Protein AF-A0A657AEY9-F1 (afdb_monomer_lite)

Structure (mmCIF, N/CA/C/O backbone):
data_AF-A0A657AEY9-F1
#
_entry.id   AF-A0A657AEY9-F1
#
loop_
_atom_site.group_PDB
_atom_site.id
_atom_site.type_symbol
_atom_site.label_atom_id
_atom_site.label_alt_id
_atom_site.label_comp_id
_atom_site.label_asym_id
_atom_site.label_entity_id
_atom_site.label_seq_id
_atom_site.pdbx_PDB_ins_code
_atom_site.Cartn_x
_atom_site.Cartn_y
_atom_site.Cartn_z
_atom_site.occupancy
_atom_site.B_iso_or_equiv
_atom_site.auth_seq_id
_atom_site.auth_comp_id
_atom_site.auth_asym_id
_atom_site.auth_atom_id
_atom_site.pdbx_PDB_model_num
ATOM 1 N N . MET A 1 1 ? 30.423 66.724 -0.260 1.00 42.62 1 MET A N 1
ATOM 2 C CA . MET A 1 1 ? 29.989 65.939 0.913 1.00 42.62 1 MET A CA 1
ATOM 3 C C . MET A 1 1 ? 28.580 65.432 0.619 1.00 42.62 1 MET A C 1
ATOM 5 O O . MET A 1 1 ? 27.606 66.060 1.004 1.00 42.62 1 MET A O 1
ATOM 9 N N . THR A 1 2 ? 28.466 64.392 -0.204 1.00 40.88 2 THR A N 1
ATOM 10 C CA . THR A 1 2 ? 27.189 63.872 -0.719 1.00 40.88 2 THR A CA 1
ATOM 11 C C . THR A 1 2 ? 26.816 62.632 0.088 1.00 40.88 2 THR A C 1
ATOM 13 O O . THR A 1 2 ? 27.578 61.670 0.123 1.00 40.88 2 THR A O 1
ATOM 16 N N . MET A 1 3 ? 25.677 62.685 0.779 1.00 47.41 3 MET A N 1
ATOM 17 C CA . MET A 1 3 ? 25.098 61.562 1.516 1.00 47.41 3 MET A CA 1
ATOM 18 C C . MET A 1 3 ? 24.576 60.504 0.537 1.00 47.41 3 MET A C 1
ATOM 20 O O . MET A 1 3 ? 23.747 60.814 -0.315 1.00 47.41 3 MET A O 1
ATOM 24 N N . ALA A 1 4 ? 25.034 59.261 0.678 1.00 49.09 4 ALA A N 1
ATOM 25 C CA . ALA A 1 4 ? 24.436 58.101 0.027 1.00 49.09 4 ALA A CA 1
ATOM 26 C C . ALA A 1 4 ? 23.432 57.452 0.991 1.00 49.09 4 ALA A C 1
ATOM 28 O O . ALA A 1 4 ? 23.810 56.981 2.063 1.00 49.09 4 ALA A O 1
ATOM 29 N N . VAL A 1 5 ? 22.152 57.446 0.612 1.00 54.47 5 VAL A N 1
ATOM 30 C CA . VAL A 1 5 ? 21.090 56.693 1.291 1.00 54.47 5 VAL A CA 1
ATOM 31 C C . VAL A 1 5 ? 21.077 55.285 0.700 1.00 54.47 5 VAL A C 1
ATOM 33 O O . VAL A 1 5 ? 20.751 55.105 -0.471 1.00 54.47 5 VAL A O 1
ATOM 36 N N . VAL A 1 6 ? 21.452 54.289 1.498 1.00 54.19 6 VAL A N 1
ATOM 37 C CA . VAL A 1 6 ? 21.274 52.869 1.167 1.00 54.19 6 VAL A CA 1
ATOM 38 C C . VAL A 1 6 ? 19.851 52.453 1.539 1.00 54.19 6 VAL A C 1
ATOM 40 O O . VAL A 1 6 ? 19.505 52.371 2.714 1.00 54.19 6 VAL A O 1
ATOM 43 N N . PHE A 1 7 ? 19.016 52.216 0.528 1.00 48.53 7 PHE A N 1
ATOM 44 C CA . PHE A 1 7 ? 17.710 51.579 0.686 1.00 48.53 7 PHE A CA 1
ATOM 45 C C . PHE A 1 7 ? 17.905 50.064 0.815 1.00 48.53 7 PHE A C 1
ATOM 47 O O . PHE A 1 7 ? 18.250 49.393 -0.157 1.00 48.53 7 PHE A O 1
ATOM 54 N N . SER A 1 8 ? 17.681 49.521 2.011 1.00 59.50 8 SER A N 1
ATOM 55 C CA . SER A 1 8 ? 17.578 48.076 2.221 1.00 59.50 8 SER A CA 1
ATOM 56 C C . SER A 1 8 ? 16.212 47.579 1.745 1.00 59.50 8 SER A C 1
ATOM 58 O O . SER A 1 8 ? 15.171 48.020 2.232 1.00 59.50 8 SER A O 1
ATOM 60 N N . VAL A 1 9 ? 16.222 46.644 0.798 1.00 54.81 9 VAL A N 1
ATOM 61 C CA . VAL A 1 9 ? 15.051 45.896 0.325 1.00 54.81 9 VAL A CA 1
ATOM 62 C C . VAL A 1 9 ? 14.610 44.870 1.375 1.00 54.81 9 VAL A C 1
ATOM 64 O O . VAL A 1 9 ? 14.935 43.692 1.283 1.00 54.81 9 VAL A O 1
ATOM 67 N N . ASN A 1 10 ? 13.839 45.303 2.373 1.00 52.12 10 ASN A N 1
ATOM 68 C CA . ASN A 1 10 ? 13.050 44.381 3.191 1.00 52.12 10 ASN A CA 1
ATOM 69 C C . ASN A 1 10 ? 11.665 44.224 2.558 1.00 52.12 10 ASN A C 1
ATOM 71 O O . ASN A 1 10 ? 10.722 44.929 2.913 1.00 52.12 10 ASN A O 1
ATOM 75 N N . ALA A 1 11 ? 11.541 43.280 1.625 1.00 51.12 11 ALA A N 1
ATOM 76 C CA . ALA A 1 11 ? 10.248 42.705 1.276 1.00 51.12 11 ALA A CA 1
ATOM 77 C C . ALA A 1 11 ? 9.774 41.852 2.467 1.00 51.12 11 ALA A C 1
ATOM 79 O O . ALA A 1 11 ? 9.979 40.641 2.506 1.00 51.12 11 ALA A O 1
ATOM 80 N N . ALA A 1 12 ? 9.205 42.518 3.475 1.00 51.75 12 ALA A N 1
ATOM 81 C CA . ALA A 1 12 ? 8.366 41.897 4.491 1.00 51.75 12 ALA A CA 1
ATOM 82 C C . ALA A 1 12 ? 7.303 41.064 3.751 1.00 51.75 12 ALA A C 1
ATOM 84 O O . ALA A 1 12 ? 6.594 41.578 2.893 1.00 51.75 12 ALA A O 1
ATOM 85 N N . MET A 1 13 ? 7.304 39.736 3.871 1.00 55.31 13 MET A N 1
ATOM 86 C CA . MET A 1 13 ? 6.408 39.053 4.806 1.00 55.31 13 MET A CA 1
ATOM 87 C C . MET A 1 13 ? 5.178 39.907 5.105 1.00 55.31 13 MET A C 1
ATOM 89 O O . MET A 1 13 ? 5.138 40.618 6.101 1.00 55.31 13 MET A O 1
ATOM 93 N N . ASP A 1 14 ? 4.224 39.874 4.181 1.00 68.44 14 ASP A N 1
ATOM 94 C CA . ASP A 1 14 ? 2.892 40.427 4.374 1.00 68.44 14 ASP A CA 1
ATOM 95 C C . ASP A 1 14 ? 2.302 39.790 5.644 1.00 68.44 14 ASP A C 1
ATOM 97 O O . ASP A 1 14 ? 1.981 38.596 5.668 1.00 68.44 14 ASP A O 1
ATOM 101 N N . GLU A 1 15 ? 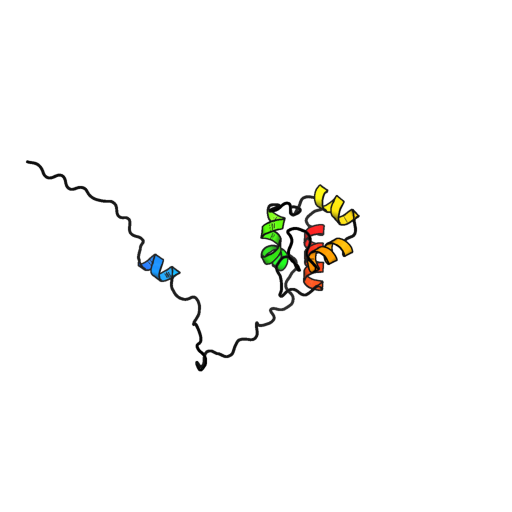2.292 40.550 6.745 1.00 64.88 15 GLU A N 1
ATOM 102 C CA . GLU A 1 15 ? 1.874 40.056 8.062 1.00 64.88 15 GLU A CA 1
ATOM 103 C C . GLU A 1 15 ? 0.437 39.532 8.025 1.00 64.88 15 GLU A C 1
ATOM 105 O O . GLU A 1 15 ? 0.107 38.597 8.754 1.00 64.88 15 GLU A O 1
ATOM 110 N N . ASP A 1 16 ? -0.398 40.070 7.135 1.00 71.44 16 ASP A N 1
ATOM 111 C CA . ASP A 1 16 ? -1.764 39.608 6.923 1.00 71.44 16 ASP A CA 1
ATOM 112 C C . ASP A 1 16 ? -1.805 38.207 6.302 1.00 71.44 16 ASP A C 1
ATOM 114 O O . ASP A 1 16 ? -2.525 37.343 6.805 1.00 71.44 16 ASP A O 1
ATOM 118 N N . SER A 1 17 ? -0.971 37.913 5.299 1.00 75.81 17 SER A N 1
ATOM 119 C CA . SER A 1 17 ? -0.832 36.561 4.738 1.00 75.81 17 SER A CA 1
ATOM 120 C C . SER A 1 17 ? -0.295 35.546 5.755 1.00 75.81 17 SER A C 1
ATOM 122 O O . SER A 1 17 ? -0.720 34.386 5.781 1.00 75.81 17 SER A O 1
ATOM 124 N N . ILE A 1 18 ? 0.617 35.969 6.636 1.00 75.06 18 ILE A N 1
ATOM 125 C CA . ILE A 1 18 ? 1.107 35.121 7.730 1.00 75.06 18 ILE A CA 1
ATOM 126 C C . ILE A 1 18 ? -0.006 34.883 8.756 1.00 75.06 18 ILE A C 1
ATOM 128 O O . ILE A 1 18 ? -0.249 33.737 9.136 1.00 75.06 18 ILE A O 1
ATOM 132 N N . ARG A 1 19 ? -0.737 35.928 9.159 1.00 78.19 19 ARG A N 1
ATOM 133 C CA . ARG A 1 19 ? -1.880 35.814 10.075 1.00 78.19 19 ARG A CA 1
ATOM 134 C C . ARG A 1 19 ? -2.959 34.901 9.516 1.00 78.19 19 ARG A C 1
ATOM 136 O O . ARG A 1 19 ? -3.506 34.113 10.276 1.00 78.19 19 ARG A O 1
ATOM 143 N N . ASP A 1 20 ? -3.243 34.965 8.219 1.00 81.88 20 ASP A N 1
ATOM 144 C CA . ASP A 1 20 ? -4.268 34.134 7.587 1.00 81.88 20 ASP A CA 1
ATOM 145 C C . ASP A 1 20 ? -3.933 32.638 7.661 1.00 81.88 20 ASP A C 1
ATOM 147 O O . ASP A 1 20 ? -4.798 31.816 7.955 1.00 81.88 20 ASP A O 1
ATOM 151 N N . ARG A 1 21 ? -2.649 32.292 7.520 1.00 80.06 21 ARG A N 1
ATOM 152 C CA . ARG A 1 21 ? -2.143 30.912 7.612 1.00 80.06 21 ARG A CA 1
ATOM 153 C C . ARG A 1 21 ? -1.977 30.408 9.046 1.00 80.06 21 ARG A C 1
ATOM 155 O O . ARG A 1 21 ? -1.956 29.199 9.259 1.00 80.06 21 ARG A O 1
ATOM 162 N N . LEU A 1 22 ? -1.824 31.317 10.010 1.00 81.69 22 LEU A N 1
ATOM 163 C CA . LEU A 1 22 ? -1.702 31.009 11.439 1.00 81.69 22 LEU A CA 1
ATOM 164 C C . LEU A 1 22 ? -3.052 31.001 12.170 1.00 81.69 22 LEU A C 1
ATOM 166 O O . LEU A 1 22 ? -3.091 30.695 13.364 1.00 81.69 22 LEU A O 1
ATOM 170 N N . LYS A 1 23 ? -4.160 31.332 11.490 1.00 79.94 23 LYS A N 1
ATOM 171 C CA . LYS A 1 23 ? -5.498 31.194 12.072 1.00 79.94 23 LYS A CA 1
ATOM 172 C C . LYS A 1 23 ? -5.706 29.733 12.492 1.00 79.94 23 LYS A C 1
ATOM 174 O O . LYS A 1 23 ? -5.495 28.831 11.680 1.00 79.94 23 LYS A O 1
ATOM 179 N N . PRO A 1 24 ? -6.113 29.476 13.746 1.00 77.12 24 PRO A N 1
ATOM 180 C CA . PRO A 1 24 ? -6.314 28.117 14.214 1.00 77.12 24 PRO A CA 1
ATOM 181 C C . PRO A 1 24 ? -7.443 27.466 13.413 1.00 77.12 24 PRO A C 1
ATOM 183 O O . PRO A 1 24 ? -8.571 27.953 13.392 1.00 77.12 24 PRO A O 1
ATOM 186 N N . VAL A 1 25 ? -7.133 26.344 12.763 1.00 77.88 25 VAL A N 1
ATOM 187 C CA . VAL A 1 25 ? -8.093 25.544 11.981 1.00 77.88 25 VAL A CA 1
ATOM 188 C C . VAL A 1 25 ? -9.119 24.809 12.859 1.00 77.88 25 VAL A C 1
ATOM 190 O O . VAL A 1 25 ? -10.034 24.174 12.347 1.00 77.88 25 VAL A O 1
ATOM 193 N N . GLY A 1 26 ? -8.990 24.911 14.186 1.00 71.00 26 GLY A N 1
ATOM 194 C CA . GLY A 1 26 ? -9.893 24.330 15.174 1.00 71.00 26 GLY A CA 1
ATOM 195 C C . GLY A 1 26 ? -9.634 24.887 16.575 1.00 71.00 26 GLY A C 1
ATOM 196 O O . GLY A 1 26 ? -8.589 25.484 16.834 1.00 71.00 26 GLY A O 1
ATOM 197 N N . LYS A 1 27 ? -10.598 24.716 17.485 1.00 73.44 27 LYS A N 1
ATOM 198 C CA . LYS A 1 27 ? -10.458 25.118 18.893 1.00 73.44 27 LYS A CA 1
ATOM 199 C C . LYS A 1 27 ? -9.824 23.984 19.703 1.00 73.44 27 LYS A C 1
ATOM 201 O O . LYS A 1 27 ? -10.201 22.829 19.534 1.00 73.44 27 LYS A O 1
ATOM 206 N N . VAL A 1 28 ? -8.885 24.321 20.587 1.00 72.75 28 VAL A N 1
ATOM 207 C CA . VAL A 1 28 ? -8.388 23.400 21.621 1.00 72.75 28 VAL A CA 1
ATOM 208 C C . VAL A 1 28 ? -9.396 23.431 22.765 1.00 72.75 28 VAL A C 1
ATOM 210 O O . VAL A 1 28 ? -9.576 24.480 23.376 1.00 72.75 28 VAL A O 1
ATOM 213 N N . CYS A 1 29 ? -10.077 22.314 23.009 1.00 72.94 29 CYS A N 1
ATOM 214 C CA . CYS A 1 29 ? -11.007 22.176 24.128 1.00 72.94 29 CYS A CA 1
ATOM 215 C C . CYS A 1 29 ? -10.234 21.757 25.377 1.00 72.94 29 CYS A C 1
ATOM 217 O O . CYS A 1 29 ? -9.489 20.774 25.339 1.00 72.94 29 CYS A O 1
ATOM 219 N N . VAL A 1 30 ? -10.401 22.504 26.464 1.00 73.25 30 VAL A N 1
ATOM 220 C CA . VAL A 1 30 ? -9.838 22.168 27.772 1.00 73.25 30 VAL A CA 1
ATOM 221 C C . VAL A 1 30 ? -10.907 21.424 28.577 1.00 73.25 30 VAL A C 1
ATOM 223 O O . VAL A 1 30 ? -12.105 21.554 28.326 1.00 73.25 30 VAL A O 1
ATOM 226 N N . GLU A 1 31 ? -10.482 20.563 29.500 1.00 58.25 31 GLU A N 1
ATOM 227 C CA . GLU A 1 31 ? -11.385 19.739 30.306 1.00 58.25 31 GLU A CA 1
ATOM 228 C C . GLU A 1 31 ? -12.396 20.621 31.068 1.00 58.25 31 GLU A C 1
ATOM 230 O O . GLU A 1 31 ? -12.013 21.418 31.923 1.00 58.25 31 GLU A O 1
ATOM 235 N N . GLY A 1 32 ? -13.684 20.502 30.715 1.00 67.62 32 GLY A N 1
ATOM 236 C CA . GLY A 1 32 ? -14.780 21.319 31.253 1.00 67.62 32 GLY A CA 1
ATOM 237 C C . GLY A 1 32 ? -15.440 22.284 30.257 1.00 67.62 32 GLY A C 1
ATOM 238 O O . GLY A 1 32 ? -16.517 22.789 30.562 1.00 67.62 32 GLY A O 1
ATOM 239 N N . ASP A 1 33 ? -14.857 22.504 29.074 1.00 71.62 33 ASP A N 1
ATOM 240 C CA . ASP A 1 33 ? -15.479 23.311 28.017 1.00 71.62 33 ASP A CA 1
ATOM 241 C C . ASP A 1 33 ? -16.618 22.555 27.305 1.00 71.62 33 ASP A C 1
ATOM 243 O O . ASP A 1 33 ? -16.511 21.370 26.976 1.00 71.62 33 ASP A O 1
ATOM 247 N N . ASP A 1 34 ? -17.687 23.274 26.955 1.00 65.38 34 ASP A N 1
ATOM 248 C CA . ASP A 1 34 ? -18.862 22.782 26.213 1.00 65.38 34 ASP A CA 1
ATOM 249 C C . ASP A 1 34 ? -18.572 22.334 24.764 1.00 65.38 34 ASP A C 1
ATOM 251 O O . ASP A 1 34 ? -19.443 21.779 24.092 1.00 65.38 34 ASP A O 1
ATOM 255 N N . CYS A 1 35 ? -17.333 22.494 24.289 1.00 67.75 35 CYS A N 1
ATOM 256 C CA . CYS A 1 35 ? -16.867 21.933 23.019 1.00 67.75 35 CYS A CA 1
ATOM 257 C C . CYS A 1 35 ? -16.299 20.505 23.137 1.00 67.75 35 CYS A C 1
ATOM 259 O O . CYS A 1 35 ? -15.978 19.886 22.123 1.00 67.75 35 CYS A O 1
ATOM 261 N N . GLY A 1 36 ? -16.194 19.965 24.356 1.00 63.31 36 GLY A N 1
ATOM 262 C CA . GLY A 1 36 ? -15.631 18.654 24.670 1.00 63.31 36 GLY A CA 1
ATOM 263 C C . GLY A 1 36 ? -16.666 17.535 24.780 1.00 63.31 36 GLY A C 1
ATOM 264 O O . GLY A 1 36 ? -16.731 16.851 25.795 1.00 63.31 36 GLY A O 1
ATOM 265 N N . THR A 1 37 ? -17.434 17.272 23.725 1.00 59.94 37 THR A N 1
ATOM 266 C CA . THR A 1 37 ? -17.738 15.863 23.439 1.00 59.94 37 THR A CA 1
ATOM 267 C C . THR A 1 37 ? -16.656 15.434 22.476 1.00 59.94 37 THR A C 1
ATOM 269 O O . THR A 1 37 ? -16.609 15.927 21.353 1.00 59.94 37 THR A O 1
ATOM 272 N N . ALA A 1 38 ? -15.725 14.587 22.927 1.00 58.66 38 ALA A N 1
ATOM 273 C CA . ALA A 1 38 ? -14.847 13.890 22.004 1.00 58.66 38 ALA A CA 1
ATOM 274 C C . ALA A 1 38 ? -15.774 13.256 20.971 1.00 58.66 38 ALA A C 1
ATOM 276 O O . ALA A 1 38 ? -16.506 12.317 21.290 1.00 58.66 38 ALA A O 1
ATOM 277 N N . ALA A 1 39 ? -15.821 13.840 19.772 1.00 55.97 39 ALA A N 1
ATOM 278 C CA . ALA A 1 39 ? -16.440 13.199 18.643 1.00 55.97 39 ALA A CA 1
ATOM 279 C C . ALA A 1 39 ? -15.663 11.896 18.533 1.00 55.97 39 ALA A C 1
ATOM 281 O O . ALA A 1 39 ? -14.499 11.902 18.125 1.00 55.97 39 ALA A O 1
ATOM 282 N N . ALA A 1 40 ? -16.262 10.803 19.021 1.00 52.97 40 ALA A N 1
ATOM 283 C CA . ALA A 1 40 ? -15.813 9.464 18.708 1.00 52.97 40 ALA A CA 1
ATOM 284 C C . ALA A 1 40 ? -15.524 9.525 17.221 1.00 52.97 40 ALA A C 1
ATOM 286 O O . ALA A 1 40 ? -16.428 9.940 16.488 1.00 52.97 40 ALA A O 1
ATOM 287 N N . ALA A 1 41 ? -14.259 9.294 16.838 1.00 54.31 41 ALA A N 1
ATOM 288 C CA . ALA A 1 41 ? -13.819 9.401 15.458 1.00 54.31 41 ALA A CA 1
ATOM 289 C C . ALA A 1 41 ? -14.915 8.750 14.638 1.00 54.31 41 ALA A C 1
ATOM 291 O O . ALA A 1 41 ? -15.161 7.552 14.802 1.00 54.31 41 ALA A O 1
ATOM 292 N N . VAL A 1 42 ? -15.686 9.579 13.923 1.00 47.50 42 VAL A N 1
ATOM 293 C CA . VAL A 1 42 ? -16.842 9.077 13.199 1.00 47.50 42 VAL A CA 1
ATOM 294 C C . VAL A 1 42 ? -16.202 8.056 12.296 1.00 47.50 42 VAL A C 1
ATOM 296 O O . VAL A 1 42 ? -15.263 8.408 11.578 1.00 47.50 42 VAL A O 1
ATOM 299 N N . ALA A 1 43 ? -16.572 6.786 12.453 1.00 53.22 43 ALA A N 1
ATOM 300 C CA . ALA A 1 43 ? -16.078 5.755 11.575 1.00 53.22 43 ALA A CA 1
ATOM 301 C C . ALA A 1 43 ? -16.604 6.156 10.201 1.00 53.22 43 ALA A C 1
ATOM 303 O O . ALA A 1 43 ? -17.748 5.867 9.852 1.00 53.22 43 ALA A O 1
ATOM 304 N N . SER A 1 44 ? -15.803 6.940 9.471 1.00 61.31 44 SER A N 1
ATOM 305 C CA . SER A 1 44 ? -15.967 7.154 8.052 1.00 61.31 44 SER A CA 1
ATOM 306 C C . SER A 1 44 ? -16.118 5.745 7.522 1.00 61.31 44 SER A C 1
ATOM 308 O O . SER A 1 44 ? -15.279 4.898 7.846 1.00 61.31 44 SER A O 1
ATOM 310 N N . GLY A 1 45 ? -17.246 5.466 6.866 1.00 67.44 45 GLY A N 1
ATOM 311 C CA . GLY A 1 45 ? -17.548 4.132 6.361 1.00 67.44 45 GLY A CA 1
ATOM 312 C C . GLY A 1 45 ? -16.363 3.536 5.588 1.00 67.44 45 GLY A C 1
ATOM 313 O O . GLY A 1 45 ? -15.410 4.256 5.282 1.00 67.44 45 GLY A O 1
ATOM 314 N N . PRO A 1 46 ? -16.407 2.233 5.277 1.00 76.75 46 PRO A N 1
ATOM 315 C CA . PRO A 1 46 ? -15.271 1.518 4.698 1.00 76.75 46 PRO A CA 1
ATOM 316 C C . PRO A 1 46 ? -14.628 2.325 3.565 1.00 76.75 46 PRO A C 1
ATOM 318 O O . PRO A 1 46 ? -15.312 2.735 2.620 1.00 76.75 46 PRO A O 1
ATOM 321 N N . LYS A 1 47 ? -13.330 2.613 3.705 1.00 89.31 47 LYS A N 1
ATOM 322 C CA . LYS A 1 47 ? -12.601 3.444 2.743 1.00 89.31 47 LYS A CA 1
ATOM 323 C C . LYS A 1 47 ? -12.370 2.646 1.472 1.00 89.31 47 LYS A C 1
ATOM 325 O O . LYS A 1 47 ? -12.209 1.426 1.494 1.00 89.31 47 LYS A O 1
ATOM 330 N N . SER A 1 48 ? -12.313 3.342 0.341 1.00 95.06 48 SER A N 1
ATOM 331 C CA . SER A 1 48 ? -11.952 2.675 -0.909 1.00 95.06 48 SER A CA 1
ATOM 332 C C . SER A 1 48 ? -10.474 2.264 -0.904 1.00 95.06 48 SER A C 1
ATOM 334 O O . SER A 1 48 ? -9.623 2.964 -0.355 1.00 95.06 48 SER A O 1
ATOM 336 N N . ALA A 1 49 ? -10.148 1.166 -1.586 1.00 96.62 49 ALA A N 1
ATOM 337 C CA . ALA A 1 49 ? -8.769 0.700 -1.747 1.00 96.62 49 ALA A CA 1
ATOM 338 C C . ALA A 1 49 ? -7.844 1.780 -2.343 1.00 96.62 49 ALA A C 1
ATOM 340 O O . ALA A 1 49 ? -6.705 1.948 -1.910 1.00 96.62 49 ALA A O 1
ATOM 341 N N . LYS A 1 50 ? -8.355 2.566 -3.300 1.00 96.69 50 LYS A N 1
ATOM 342 C CA . LYS A 1 50 ? -7.624 3.694 -3.887 1.00 96.69 50 LYS A CA 1
ATOM 343 C C . LYS A 1 50 ? -7.336 4.790 -2.859 1.00 96.69 50 LYS A C 1
ATOM 345 O O . LYS A 1 50 ? -6.226 5.304 -2.820 1.00 96.69 50 LYS A O 1
ATOM 350 N N . GLU A 1 51 ? -8.315 5.145 -2.031 1.00 97.06 51 GLU A N 1
ATOM 351 C CA . GLU A 1 51 ? -8.144 6.161 -0.988 1.00 97.06 51 GLU A CA 1
ATOM 352 C C . GLU A 1 51 ? -7.100 5.731 0.049 1.00 97.06 51 GLU A C 1
ATOM 354 O O . GLU A 1 51 ? -6.236 6.521 0.430 1.00 97.06 51 GLU A O 1
ATOM 359 N N . ILE A 1 52 ? -7.122 4.464 0.466 1.00 97.25 52 ILE A N 1
ATOM 360 C CA . ILE A 1 52 ? -6.116 3.919 1.388 1.00 97.25 52 ILE A CA 1
ATOM 361 C C . ILE A 1 52 ? -4.737 3.927 0.730 1.00 97.25 52 ILE A C 1
ATOM 363 O O . ILE A 1 52 ? -3.764 4.365 1.348 1.00 97.25 52 ILE A O 1
ATOM 367 N N . TYR A 1 53 ? -4.649 3.506 -0.535 1.00 98.06 53 TYR A N 1
ATOM 368 C CA . TYR A 1 53 ? -3.402 3.565 -1.285 1.00 98.06 53 TYR A CA 1
ATOM 369 C C . TYR A 1 53 ? -2.838 4.990 -1.317 1.00 98.06 53 TYR A C 1
ATOM 371 O O . TYR A 1 53 ? -1.692 5.196 -0.919 1.00 98.06 53 TYR A O 1
ATOM 379 N N . ASP A 1 54 ? -3.644 5.969 -1.731 1.00 97.38 54 ASP A N 1
ATOM 380 C CA . ASP A 1 54 ? -3.217 7.361 -1.881 1.00 97.38 54 ASP A CA 1
ATOM 381 C C . ASP A 1 54 ? -2.773 7.977 -0.544 1.00 97.38 54 ASP A C 1
ATOM 3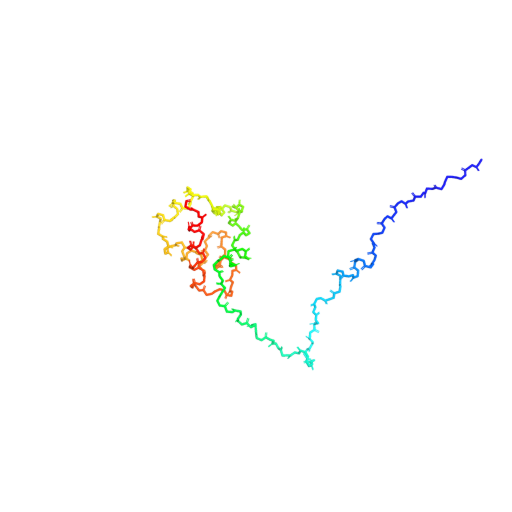83 O O . ASP A 1 54 ? -1.800 8.729 -0.500 1.00 97.38 54 ASP A O 1
ATOM 387 N N . THR A 1 55 ? -3.461 7.647 0.554 1.00 96.56 55 THR A N 1
ATOM 388 C CA . THR A 1 55 ? -3.219 8.259 1.871 1.00 96.56 55 THR A CA 1
ATOM 389 C C . THR A 1 55 ? -2.121 7.575 2.680 1.00 96.56 55 THR A C 1
ATOM 391 O O . THR A 1 55 ? -1.425 8.248 3.436 1.00 96.56 55 THR A O 1
ATOM 394 N N . SER A 1 56 ? -1.957 6.256 2.538 1.00 97.00 56 SER A N 1
ATOM 395 C CA . SER A 1 56 ? -1.122 5.448 3.440 1.00 97.00 56 SER A CA 1
ATOM 396 C C . SER A 1 56 ? -0.007 4.679 2.722 1.00 97.00 56 SER A C 1
ATOM 398 O O . SER A 1 56 ? 1.064 4.467 3.287 1.00 97.00 56 SER A O 1
ATOM 400 N N . CYS A 1 57 ? -0.201 4.279 1.462 1.00 97.44 57 CYS A N 1
ATOM 401 C CA . CYS A 1 57 ? 0.740 3.397 0.757 1.00 97.44 57 CYS A CA 1
ATOM 402 C C . CYS A 1 57 ? 1.636 4.144 -0.246 1.00 97.44 57 CYS A C 1
ATOM 404 O O . CYS A 1 57 ? 2.809 3.796 -0.428 1.00 97.44 57 CYS A O 1
ATOM 406 N N . ALA A 1 58 ? 1.101 5.177 -0.900 1.00 97.69 58 ALA A N 1
ATOM 407 C CA . ALA A 1 58 ? 1.719 5.863 -2.032 1.00 97.69 58 ALA A CA 1
ATOM 408 C C . ALA A 1 58 ? 3.031 6.574 -1.676 1.00 97.69 58 ALA A C 1
ATOM 410 O O . ALA A 1 58 ? 3.911 6.687 -2.529 1.00 97.69 58 ALA A O 1
ATOM 411 N N . ALA A 1 59 ? 3.212 6.988 -0.417 1.00 96.38 59 ALA A N 1
ATOM 412 C CA . ALA A 1 59 ? 4.445 7.630 0.041 1.00 96.38 59 ALA A CA 1
ATOM 413 C C . ALA A 1 59 ? 5.691 6.763 -0.219 1.00 96.38 59 ALA A C 1
ATOM 415 O O . ALA A 1 59 ? 6.740 7.283 -0.599 1.00 96.38 59 ALA A O 1
ATOM 416 N N . CYS A 1 60 ? 5.561 5.440 -0.069 1.00 98.06 60 CYS A N 1
ATOM 417 C CA . CYS A 1 60 ? 6.643 4.499 -0.353 1.00 98.06 60 CYS A CA 1
ATOM 418 C C . CYS A 1 60 ? 6.473 3.831 -1.720 1.00 98.06 60 CYS A C 1
ATOM 420 O O . CYS A 1 60 ? 7.410 3.799 -2.517 1.00 98.06 60 CYS A O 1
ATOM 422 N N . HIS A 1 61 ? 5.273 3.338 -2.030 1.00 97.94 61 HIS A N 1
ATOM 423 C CA . HIS A 1 61 ? 5.028 2.570 -3.251 1.00 97.94 61 HIS A CA 1
ATOM 424 C C . HIS A 1 61 ? 4.917 3.432 -4.515 1.00 97.94 61 HIS A C 1
ATOM 426 O O . HIS A 1 61 ? 5.145 2.925 -5.604 1.00 97.94 61 HIS A O 1
ATOM 432 N N . GLY A 1 62 ? 4.640 4.734 -4.422 1.00 97.00 62 GLY A N 1
ATOM 433 C CA . GLY A 1 62 ? 4.575 5.606 -5.600 1.00 97.00 62 GLY A CA 1
ATOM 434 C C . GLY A 1 62 ? 5.949 5.883 -6.221 1.00 97.00 62 GLY A C 1
ATOM 435 O O . GLY A 1 62 ? 6.095 5.946 -7.442 1.00 97.00 62 GLY A O 1
ATOM 436 N N . THR A 1 63 ? 6.980 6.016 -5.385 1.00 95.25 63 THR A N 1
ATOM 437 C CA . THR A 1 63 ? 8.353 6.338 -5.814 1.00 95.25 63 THR A CA 1
ATOM 438 C C . THR A 1 63 ? 9.306 5.148 -5.733 1.00 95.25 63 THR A C 1
ATOM 440 O O . THR A 1 63 ? 10.340 5.161 -6.397 1.00 95.25 63 THR A O 1
ATOM 443 N N . GLY A 1 64 ? 8.958 4.119 -4.956 1.00 95.25 64 GLY A N 1
ATOM 444 C CA . GLY A 1 64 ? 9.855 3.023 -4.594 1.00 95.25 64 GLY A CA 1
ATOM 445 C C . GLY A 1 64 ? 10.782 3.362 -3.420 1.00 95.25 64 GLY A C 1
ATOM 446 O O . GLY A 1 64 ? 11.884 2.818 -3.313 1.00 95.25 64 GLY A O 1
ATOM 447 N N . ALA A 1 65 ? 10.373 4.290 -2.547 1.00 94.38 65 ALA A N 1
ATO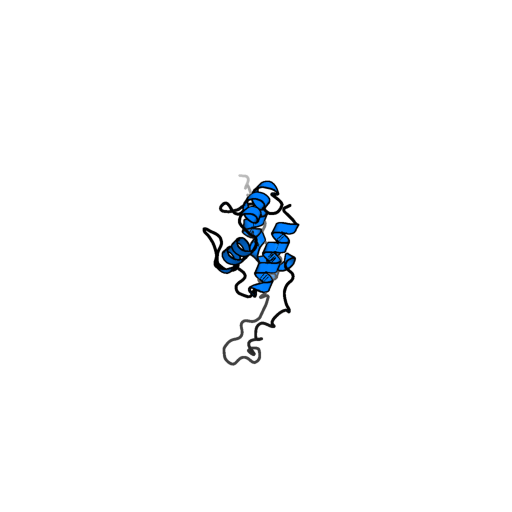M 448 C CA . ALA A 1 65 ? 11.183 4.721 -1.411 1.00 94.38 65 ALA A CA 1
ATOM 449 C C . ALA A 1 65 ? 11.559 3.535 -0.510 1.00 94.38 65 ALA A C 1
ATOM 451 O O . ALA A 1 65 ? 10.776 2.606 -0.317 1.00 94.38 65 ALA A O 1
ATOM 452 N N . MET A 1 66 ? 12.776 3.570 0.043 1.00 92.81 66 MET A N 1
ATOM 453 C CA . MET A 1 66 ? 13.318 2.515 0.915 1.00 92.81 66 MET A CA 1
ATOM 454 C C . MET A 1 66 ? 13.311 1.106 0.283 1.00 92.81 66 MET A C 1
ATOM 456 O O . MET A 1 66 ? 13.307 0.105 0.997 1.00 92.81 66 MET A O 1
ATOM 460 N N . GLY A 1 67 ? 13.305 1.013 -1.054 1.00 93.56 67 GLY A N 1
ATOM 461 C CA . GLY A 1 67 ? 13.240 -0.262 -1.774 1.00 93.56 67 GLY A CA 1
ATOM 462 C C . GLY A 1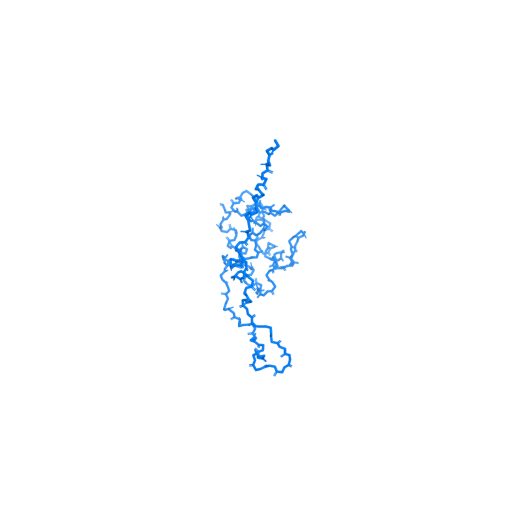 67 ? 11.835 -0.869 -1.848 1.00 93.56 67 GLY A C 1
ATOM 463 O O . GLY A 1 67 ? 11.697 -2.064 -2.124 1.00 93.56 67 GLY A O 1
ATOM 464 N N . ALA A 1 68 ? 10.789 -0.078 -1.592 1.00 97.00 68 ALA A N 1
ATOM 465 C CA . ALA A 1 68 ? 9.414 -0.510 -1.802 1.00 97.00 68 ALA A CA 1
ATOM 466 C C . ALA A 1 68 ? 9.170 -0.842 -3.290 1.00 97.00 68 ALA A C 1
ATOM 468 O O . ALA A 1 68 ? 9.681 -0.146 -4.170 1.00 97.00 68 ALA A O 1
ATOM 469 N N . PRO A 1 69 ? 8.383 -1.886 -3.608 1.00 96.19 69 PRO A N 1
ATOM 470 C CA . PRO A 1 69 ? 8.001 -2.163 -4.986 1.00 96.19 69 PRO A CA 1
ATOM 471 C C . PRO A 1 69 ? 7.148 -1.019 -5.529 1.00 96.19 69 PRO A C 1
ATOM 473 O O . PRO A 1 69 ? 6.134 -0.652 -4.926 1.00 96.19 69 PRO A O 1
ATOM 476 N N . LYS A 1 70 ? 7.576 -0.453 -6.658 1.00 97.38 70 LYS A N 1
ATOM 477 C CA . LYS A 1 70 ? 6.932 0.715 -7.247 1.00 97.38 70 LYS A CA 1
ATOM 478 C C . LYS A 1 70 ? 5.588 0.333 -7.867 1.00 97.38 70 LYS A C 1
ATOM 480 O O . LYS A 1 70 ? 5.479 -0.663 -8.574 1.00 97.38 70 LYS A O 1
ATOM 485 N N . PHE A 1 71 ? 4.557 1.120 -7.606 1.00 97.06 71 PHE A N 1
ATOM 486 C CA . PHE A 1 71 ? 3.248 0.983 -8.232 1.00 97.06 71 PHE A CA 1
ATOM 487 C C . PHE A 1 71 ? 3.370 1.121 -9.756 1.00 97.06 71 PHE A C 1
ATOM 489 O O . PHE A 1 71 ? 4.061 2.018 -10.246 1.00 97.06 71 PHE A O 1
ATOM 496 N N . GLY A 1 72 ? 2.724 0.221 -10.495 1.00 95.50 72 GLY A N 1
ATOM 497 C CA . GLY A 1 72 ? 2.813 0.134 -11.954 1.00 95.50 72 GLY A CA 1
ATOM 498 C C . GLY A 1 72 ? 4.024 -0.642 -12.489 1.00 95.50 72 GLY A C 1
ATOM 499 O O . GLY A 1 72 ? 4.134 -0.817 -13.698 1.00 95.50 72 GLY A O 1
ATOM 500 N N . ASP A 1 73 ? 4.943 -1.114 -11.637 1.00 96.88 73 ASP A N 1
ATOM 501 C CA . ASP A 1 73 ? 6.078 -1.939 -12.078 1.00 96.88 73 ASP A CA 1
ATOM 502 C C . ASP A 1 73 ? 5.666 -3.408 -12.266 1.00 96.88 73 ASP A C 1
ATOM 504 O O . ASP A 1 73 ? 5.786 -4.235 -11.357 1.00 96.88 73 ASP A O 1
ATOM 508 N N . ALA A 1 74 ? 5.191 -3.718 -13.472 1.00 95.19 74 ALA A N 1
ATOM 509 C CA . ALA A 1 74 ? 4.706 -5.040 -13.856 1.00 95.19 74 ALA A CA 1
ATOM 510 C C . ALA A 1 74 ? 5.680 -6.181 -13.531 1.00 95.19 74 ALA A C 1
ATOM 512 O O . ALA A 1 74 ? 5.272 -7.210 -12.994 1.00 95.19 74 ALA A O 1
ATOM 513 N N . ALA A 1 75 ? 6.977 -6.002 -13.800 1.00 94.81 75 ALA A N 1
ATOM 514 C CA . ALA A 1 75 ? 7.966 -7.056 -13.584 1.00 94.81 75 ALA A CA 1
ATOM 515 C C . ALA A 1 75 ? 8.129 -7.361 -12.089 1.00 94.81 75 ALA A C 1
ATOM 517 O O . ALA A 1 75 ? 8.023 -8.512 -11.662 1.00 94.81 75 ALA A O 1
ATOM 518 N N . THR A 1 76 ? 8.298 -6.317 -11.272 1.00 95.56 76 THR A N 1
ATOM 519 C CA . THR A 1 76 ? 8.460 -6.475 -9.822 1.00 95.56 76 THR A CA 1
ATOM 520 C C . THR A 1 76 ? 7.214 -7.080 -9.166 1.00 95.56 76 THR A C 1
ATOM 522 O O . THR A 1 76 ? 7.328 -7.880 -8.231 1.00 95.56 76 THR A O 1
ATOM 525 N N . TRP A 1 77 ? 6.014 -6.709 -9.620 1.00 96.25 77 TRP A N 1
ATOM 526 C CA . TRP A 1 77 ? 4.763 -7.223 -9.058 1.00 96.25 77 TRP A CA 1
ATOM 527 C C . TRP A 1 77 ? 4.395 -8.621 -9.564 1.00 96.25 77 TRP A C 1
ATOM 529 O O . TRP A 1 77 ? 3.828 -9.401 -8.793 1.00 96.25 77 TRP A O 1
ATOM 539 N N . ALA A 1 78 ? 4.786 -8.996 -10.784 1.00 94.31 78 ALA A N 1
ATOM 540 C CA . ALA A 1 78 ? 4.668 -10.368 -11.277 1.00 94.31 78 ALA A CA 1
ATOM 541 C C . ALA A 1 78 ? 5.483 -11.344 -10.409 1.00 94.31 78 ALA A C 1
ATOM 543 O O . ALA A 1 78 ? 4.934 -12.314 -9.885 1.00 94.31 78 ALA A O 1
ATOM 544 N N . ASP A 1 79 ? 6.753 -11.031 -10.135 1.00 94.50 79 ASP A N 1
ATOM 545 C CA . ASP A 1 79 ? 7.623 -11.871 -9.297 1.00 94.50 79 ASP A CA 1
ATOM 546 C C . ASP A 1 79 ? 7.115 -12.008 -7.854 1.00 94.50 79 ASP A C 1
ATOM 548 O O . ASP A 1 79 ? 7.318 -13.028 -7.187 1.00 94.50 79 ASP A O 1
ATOM 552 N N . ARG A 1 80 ? 6.463 -10.963 -7.337 1.00 93.81 80 ARG A N 1
ATOM 553 C CA . ARG A 1 80 ? 5.888 -10.955 -5.987 1.00 93.81 80 ARG A CA 1
ATOM 554 C C . ARG A 1 80 ? 4.583 -11.731 -5.919 1.00 93.81 80 ARG A C 1
ATOM 556 O O . ARG A 1 80 ? 4.422 -12.542 -5.012 1.00 93.81 80 ARG A O 1
ATOM 563 N N . SER A 1 81 ? 3.676 -11.507 -6.864 1.00 93.06 81 SER A N 1
ATOM 564 C CA . SER A 1 81 ? 2.388 -12.208 -6.919 1.00 93.06 81 SER A CA 1
ATOM 565 C C . SER A 1 81 ? 2.557 -13.708 -7.177 1.00 93.06 81 SER A C 1
ATOM 567 O O . SER A 1 81 ? 1.802 -14.500 -6.616 1.00 93.06 81 SER A O 1
ATOM 569 N N . ALA A 1 82 ? 3.612 -14.118 -7.891 1.00 93.75 82 ALA A N 1
ATOM 570 C CA . ALA A 1 82 ? 3.988 -15.523 -8.060 1.00 93.75 82 ALA A CA 1
ATOM 571 C C . ALA A 1 82 ? 4.309 -16.247 -6.736 1.00 93.75 82 ALA A C 1
ATOM 573 O O . ALA A 1 82 ? 4.207 -17.470 -6.662 1.00 93.75 82 ALA A O 1
ATOM 574 N N . LYS A 1 83 ? 4.660 -15.511 -5.670 1.00 91.12 83 LYS A N 1
ATOM 575 C CA . LYS A 1 83 ? 4.881 -16.067 -4.321 1.00 91.12 83 LYS A CA 1
ATOM 576 C C . LYS A 1 83 ? 3.581 -16.271 -3.532 1.00 91.12 83 LYS A C 1
ATOM 578 O O . LYS A 1 83 ? 3.632 -16.814 -2.432 1.00 91.12 83 LYS A O 1
ATOM 583 N N . GLY A 1 84 ? 2.441 -15.857 -4.087 1.00 95.38 84 GLY A N 1
ATOM 584 C CA . GLY A 1 84 ? 1.111 -15.979 -3.495 1.00 95.38 84 GLY A CA 1
ATOM 585 C C . GLY A 1 84 ? 0.561 -14.642 -2.997 1.00 95.38 84 GLY A C 1
ATOM 586 O O . GLY A 1 84 ? 1.213 -13.929 -2.234 1.00 95.38 84 GLY A O 1
ATOM 587 N N . VAL A 1 85 ? -0.670 -14.319 -3.404 1.00 95.19 85 VAL A N 1
ATOM 588 C CA . VAL A 1 85 ? -1.360 -13.075 -3.016 1.00 95.19 85 VAL A CA 1
ATOM 589 C C . VAL A 1 85 ? -1.629 -13.033 -1.510 1.00 95.19 85 VAL A C 1
ATOM 591 O O . VAL A 1 85 ? -1.372 -12.011 -0.879 1.00 95.19 85 VAL A O 1
ATOM 594 N N . ASP A 1 86 ? -2.022 -14.155 -0.906 1.00 96.06 86 ASP A N 1
ATOM 595 C CA . ASP A 1 86 ? -2.282 -14.236 0.539 1.00 96.06 86 ASP A CA 1
ATOM 596 C C . ASP A 1 86 ? -1.040 -13.900 1.373 1.00 96.06 86 ASP A C 1
ATOM 598 O O . ASP A 1 86 ? -1.128 -13.223 2.396 1.00 96.06 86 ASP A O 1
ATOM 602 N N . ALA A 1 87 ? 0.146 -14.300 0.905 1.00 96.19 87 ALA A N 1
ATOM 603 C CA . ALA A 1 87 ? 1.402 -13.953 1.558 1.00 96.19 87 ALA A CA 1
ATOM 604 C C . ALA A 1 87 ? 1.708 -12.449 1.451 1.00 96.19 87 ALA A C 1
ATOM 606 O O . ALA A 1 87 ? 2.265 -11.862 2.380 1.00 96.19 87 ALA A O 1
ATOM 607 N N . LEU A 1 88 ? 1.341 -11.796 0.342 1.00 96.38 88 LEU A N 1
ATOM 608 C CA . LEU A 1 88 ? 1.474 -10.341 0.205 1.00 96.38 88 LEU A CA 1
ATOM 609 C C . LEU A 1 88 ? 0.528 -9.603 1.153 1.00 96.38 88 LEU A C 1
ATOM 611 O O . LEU A 1 88 ? 0.953 -8.648 1.799 1.00 96.38 88 LEU A O 1
ATOM 615 N N . ILE A 1 89 ? -0.712 -10.076 1.277 1.00 97.88 89 ILE A N 1
ATOM 616 C CA . ILE A 1 89 ? -1.699 -9.524 2.211 1.00 97.88 89 ILE A CA 1
ATOM 617 C C . ILE A 1 89 ? -1.214 -9.690 3.653 1.00 97.88 89 ILE A C 1
ATOM 619 O O . ILE A 1 89 ? -1.184 -8.715 4.401 1.00 97.88 89 ILE A O 1
ATOM 623 N N . ALA A 1 90 ? -0.746 -10.884 4.027 1.00 97.88 90 ALA A N 1
ATOM 624 C CA . ALA A 1 90 ? -0.210 -11.142 5.361 1.00 97.88 90 ALA A CA 1
ATOM 625 C C . ALA A 1 90 ? 0.959 -10.203 5.696 1.00 97.88 90 ALA A C 1
ATOM 627 O O . ALA A 1 90 ? 0.943 -9.566 6.746 1.00 97.88 90 ALA A O 1
ATOM 628 N N . ASN A 1 91 ? 1.917 -10.038 4.777 1.00 97.38 91 ASN A N 1
ATOM 629 C CA . ASN A 1 91 ? 3.026 -9.094 4.941 1.00 97.38 91 ASN A CA 1
ATOM 630 C C . ASN A 1 91 ? 2.552 -7.639 5.051 1.00 97.38 91 ASN A C 1
ATOM 632 O O . ASN A 1 91 ? 3.140 -6.861 5.798 1.00 97.38 91 ASN A O 1
ATOM 636 N N . ALA A 1 92 ? 1.507 -7.250 4.316 1.00 97.38 92 ALA A N 1
ATOM 637 C CA . ALA A 1 92 ? 0.959 -5.902 4.401 1.00 97.38 92 ALA A CA 1
ATOM 638 C C . ALA A 1 92 ? 0.287 -5.640 5.757 1.00 97.38 92 ALA A C 1
ATOM 640 O O . ALA A 1 92 ? 0.406 -4.540 6.294 1.00 97.38 92 ALA A O 1
ATOM 641 N N . ILE A 1 93 ? -0.370 -6.650 6.332 1.00 98.12 93 ILE A N 1
ATOM 642 C CA . ILE A 1 93 ? -1.008 -6.572 7.650 1.00 98.12 93 ILE A CA 1
ATOM 643 C C . ILE A 1 93 ? 0.050 -6.574 8.761 1.00 98.12 93 ILE A C 1
ATOM 645 O O . ILE A 1 93 ? 0.048 -5.675 9.601 1.00 98.12 93 ILE A O 1
ATOM 649 N N . SER A 1 94 ? 0.981 -7.536 8.753 1.00 97.62 94 SER A N 1
ATOM 650 C CA . SER A 1 94 ? 1.993 -7.698 9.808 1.00 97.62 94 SER A CA 1
ATOM 651 C C . SER A 1 94 ? 3.175 -6.736 9.696 1.00 97.62 94 SER A C 1
ATOM 653 O O . SER A 1 94 ? 3.886 -6.526 10.676 1.00 97.62 94 SER A O 1
ATOM 655 N N . GLY A 1 95 ? 3.406 -6.168 8.513 1.00 96.56 95 GLY A N 1
ATOM 656 C CA . GLY A 1 95 ? 4.633 -5.457 8.169 1.00 96.56 95 GLY A CA 1
ATOM 657 C C . GLY A 1 95 ? 5.747 -6.407 7.715 1.00 96.56 95 GLY A C 1
ATOM 658 O O . GLY A 1 95 ? 5.764 -7.593 8.054 1.00 96.56 95 GLY A O 1
ATOM 659 N N . VAL A 1 96 ? 6.688 -5.872 6.933 1.00 96.56 96 VAL A N 1
ATOM 660 C CA . VAL A 1 96 ? 7.869 -6.591 6.434 1.00 96.56 96 VAL A CA 1
ATOM 661 C C . VAL A 1 96 ? 8.999 -5.609 6.110 1.00 96.56 96 VAL A C 1
ATOM 663 O O . VAL A 1 96 ? 8.805 -4.630 5.390 1.00 96.56 96 VAL A O 1
ATOM 666 N N . ASN A 1 97 ? 10.216 -5.876 6.590 1.00 94.50 97 ASN A N 1
ATOM 667 C CA . ASN A 1 97 ? 11.375 -4.991 6.405 1.00 94.50 97 ASN A CA 1
ATOM 668 C C . ASN A 1 97 ? 11.069 -3.535 6.830 1.00 94.50 97 ASN A C 1
ATOM 670 O O . ASN A 1 97 ? 10.710 -3.290 7.977 1.00 94.50 97 ASN A O 1
ATOM 674 N N . ALA A 1 98 ? 11.209 -2.575 5.909 1.00 95.94 98 ALA A N 1
ATOM 675 C CA . ALA A 1 98 ? 10.915 -1.160 6.129 1.00 95.94 98 ALA A CA 1
ATOM 676 C C . ALA A 1 98 ? 9.418 -0.811 6.020 1.00 95.94 98 ALA A C 1
ATOM 678 O O . ALA A 1 98 ? 9.056 0.337 6.261 1.00 95.94 98 ALA A O 1
ATOM 679 N N . MET A 1 99 ? 8.553 -1.760 5.641 1.00 97.69 99 MET A N 1
ATOM 680 C CA . MET A 1 99 ? 7.104 -1.565 5.578 1.00 97.69 99 MET A CA 1
ATOM 681 C C . MET A 1 99 ? 6.492 -1.815 6.966 1.00 97.69 99 MET A C 1
ATOM 683 O O . MET A 1 99 ? 6.519 -2.960 7.429 1.00 97.69 99 MET A O 1
ATOM 687 N N . PRO A 1 100 ? 5.926 -0.792 7.635 1.00 96.88 100 PRO A N 1
ATOM 688 C CA . PRO A 1 100 ? 5.273 -0.966 8.929 1.00 96.88 100 PRO A CA 1
ATOM 689 C C . PRO A 1 100 ? 4.004 -1.826 8.815 1.00 96.88 100 PRO A C 1
ATOM 691 O O . PRO A 1 100 ? 3.436 -1.927 7.720 1.00 96.88 100 PRO A O 1
ATOM 694 N N . PRO A 1 101 ? 3.503 -2.380 9.935 1.00 97.44 101 PRO A N 1
ATOM 695 C CA . PRO A 1 101 ? 2.203 -3.043 9.970 1.00 97.44 101 PRO A CA 1
ATOM 696 C C . PRO A 1 101 ? 1.107 -2.170 9.348 1.00 97.44 101 PRO A C 1
ATOM 698 O O . PRO A 1 101 ? 1.116 -0.942 9.494 1.00 97.44 101 PRO A O 1
ATOM 701 N N . LYS A 1 102 ? 0.184 -2.796 8.616 1.00 97.12 102 LYS A N 1
ATOM 702 C CA . LYS A 1 102 ? -0.929 -2.151 7.896 1.00 97.12 102 LYS A CA 1
ATOM 703 C C . LYS A 1 102 ? -0.532 -0.985 6.979 1.00 97.12 102 LYS A C 1
ATOM 705 O O . LYS A 1 102 ? -1.357 -0.118 6.695 1.00 97.12 102 LYS A O 1
ATOM 710 N N . GLY A 1 103 ? 0.730 -0.904 6.547 1.00 94.88 103 GLY A N 1
ATOM 711 C CA . GLY A 1 103 ? 1.217 0.184 5.695 1.00 94.88 103 GLY A CA 1
ATOM 712 C C . GLY A 1 103 ? 0.932 1.575 6.270 1.00 94.88 103 GLY A C 1
ATOM 713 O O . GLY A 1 103 ? 0.563 2.471 5.523 1.00 94.88 103 GLY A O 1
ATOM 714 N N . THR A 1 104 ? 1.057 1.744 7.592 1.00 95.50 104 THR A N 1
ATOM 715 C CA . THR A 1 104 ? 0.717 2.963 8.363 1.00 95.50 104 THR A CA 1
ATOM 716 C C . THR A 1 104 ? -0.776 3.280 8.530 1.00 95.50 104 THR A C 1
ATOM 718 O O . THR A 1 104 ? -1.114 4.157 9.324 1.00 95.50 104 THR A O 1
ATOM 721 N N . CYS A 1 105 ? -1.689 2.516 7.919 1.00 96.06 105 CYS A N 1
ATOM 722 C CA . CYS A 1 105 ? -3.126 2.673 8.143 1.00 96.06 105 CYS A CA 1
ATOM 723 C C . CYS A 1 105 ? -3.607 1.880 9.372 1.00 96.06 105 CYS A C 1
ATOM 725 O O . CYS A 1 105 ? -4.213 0.815 9.263 1.00 96.06 105 CYS A O 1
ATOM 727 N N . MET A 1 106 ? -3.366 2.408 10.575 1.00 93.56 106 MET A N 1
ATOM 728 C CA . MET A 1 106 ? -3.787 1.752 11.829 1.00 93.56 106 MET A CA 1
ATOM 729 C C . MET A 1 106 ? -5.309 1.680 12.008 1.00 93.56 106 MET A C 1
ATOM 731 O O . MET A 1 106 ? -5.799 0.847 12.766 1.00 93.56 106 MET A O 1
ATOM 735 N N . SER A 1 107 ? -6.056 2.546 11.320 1.00 93.12 107 SER A N 1
ATOM 736 C CA . SER A 1 107 ? -7.521 2.551 11.336 1.00 93.12 107 SER A CA 1
ATOM 737 C C . SER A 1 107 ? -8.147 1.631 10.285 1.00 93.12 107 SER A C 1
ATOM 739 O O . SER A 1 107 ? -9.365 1.481 10.291 1.00 93.12 107 SER A O 1
ATOM 741 N N . CYS A 1 108 ? -7.346 1.025 9.399 1.00 94.12 108 CYS A N 1
ATOM 742 C CA . CYS A 1 108 ? -7.842 0.098 8.389 1.00 94.12 108 CYS A CA 1
ATOM 743 C C . CYS A 1 108 ? -8.101 -1.289 8.996 1.00 94.12 108 CYS A C 1
ATOM 745 O O . CYS A 1 108 ? -7.273 -1.849 9.731 1.00 94.12 108 CYS A O 1
ATOM 747 N N . SER A 1 109 ? -9.238 -1.871 8.632 1.00 96.25 109 SER A N 1
ATOM 748 C CA . SER A 1 109 ? -9.507 -3.299 8.788 1.00 96.25 109 SER A CA 1
ATOM 749 C C . SER A 1 109 ? -8.593 -4.134 7.888 1.00 96.25 109 SER A C 1
ATOM 751 O O . SER A 1 109 ? -8.013 -3.644 6.918 1.00 96.25 109 SER A O 1
ATOM 753 N N . ASP A 1 110 ? -8.450 -5.414 8.212 1.00 96.50 110 ASP A N 1
ATOM 754 C CA . ASP A 1 110 ? -7.600 -6.318 7.434 1.00 96.50 110 ASP A CA 1
ATOM 755 C C . ASP A 1 110 ? -8.171 -6.538 6.020 1.00 96.50 110 ASP A C 1
ATOM 757 O O . ASP A 1 110 ? -7.407 -6.610 5.058 1.00 96.50 110 ASP A O 1
ATOM 761 N N . ASP A 1 111 ? -9.501 -6.514 5.873 1.00 96.88 111 ASP A N 1
ATOM 762 C CA . ASP A 1 111 ? -10.194 -6.576 4.579 1.00 96.88 111 ASP A CA 1
ATOM 763 C C . ASP A 1 111 ? -9.900 -5.344 3.7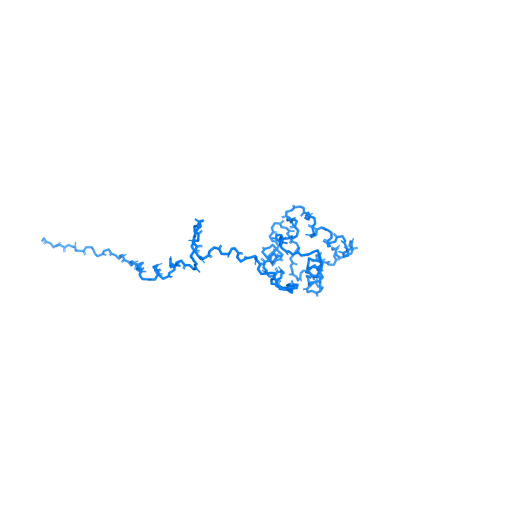07 1.00 96.88 111 ASP A C 1
ATOM 765 O O . ASP A 1 111 ? -9.665 -5.464 2.505 1.00 96.88 111 ASP A O 1
ATOM 769 N N . GLU A 1 112 ? -9.852 -4.152 4.307 1.00 96.88 112 GLU A N 1
ATOM 770 C CA . GLU A 1 112 ? -9.459 -2.916 3.621 1.00 96.88 112 GLU A 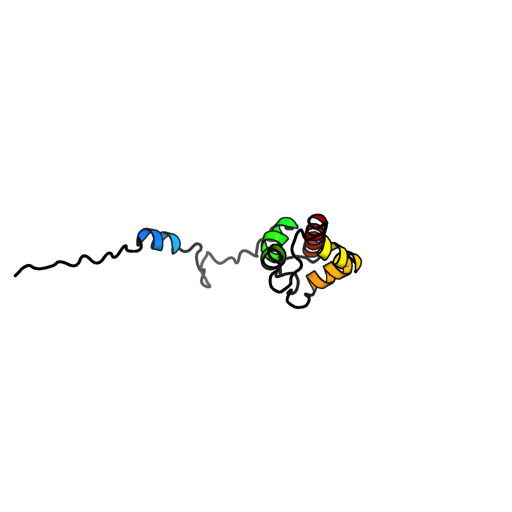CA 1
ATOM 771 C C . GLU A 1 112 ? -7.996 -2.967 3.145 1.00 96.88 112 GLU A C 1
ATOM 773 O O . GLU A 1 112 ? -7.684 -2.542 2.027 1.00 96.88 112 GLU A O 1
ATOM 778 N N . ILE A 1 113 ? -7.094 -3.537 3.952 1.00 97.94 113 ILE A N 1
ATOM 779 C CA . ILE A 1 113 ? -5.699 -3.763 3.547 1.00 97.94 113 ILE A CA 1
ATOM 780 C C . ILE A 1 113 ? -5.626 -4.789 2.411 1.00 97.94 113 ILE A C 1
ATOM 782 O O . ILE A 1 113 ? -4.941 -4.542 1.418 1.00 97.94 113 ILE A O 1
ATOM 786 N N . ALA A 1 114 ? -6.364 -5.897 2.501 1.00 97.88 114 ALA A N 1
ATOM 787 C CA . ALA A 1 114 ? -6.425 -6.910 1.451 1.00 97.88 114 ALA A CA 1
ATOM 788 C C . ALA A 1 114 ? -6.936 -6.329 0.121 1.00 97.88 114 ALA A C 1
ATOM 790 O O . ALA A 1 114 ? -6.317 -6.526 -0.929 1.00 97.88 114 ALA A O 1
ATOM 791 N N . ALA A 1 115 ? -8.014 -5.542 0.163 1.00 98.06 115 ALA A N 1
ATOM 792 C CA . ALA A 1 115 ? -8.541 -4.834 -1.001 1.00 98.06 115 ALA A CA 1
ATOM 793 C C . ALA A 1 115 ? -7.515 -3.851 -1.591 1.00 98.06 115 ALA A C 1
ATOM 795 O O . ALA A 1 115 ? -7.384 -3.749 -2.810 1.00 98.06 115 ALA A O 1
ATOM 796 N N . THR A 1 116 ? -6.741 -3.172 -0.743 1.00 98.00 116 THR A N 1
ATOM 797 C CA . THR A 1 116 ? -5.676 -2.252 -1.173 1.00 98.00 116 THR A CA 1
ATOM 798 C C . THR A 1 116 ? -4.513 -2.983 -1.844 1.00 98.00 116 THR A C 1
ATOM 800 O O . THR A 1 116 ? -4.013 -2.526 -2.871 1.00 98.00 116 THR A O 1
ATOM 803 N N . VAL A 1 117 ? -4.106 -4.148 -1.330 1.00 97.62 117 VAL A N 1
ATOM 804 C CA . VAL A 1 117 ? -3.087 -4.991 -1.979 1.00 97.62 117 VAL A CA 1
ATOM 805 C C . VAL A 1 117 ? -3.563 -5.440 -3.361 1.00 97.62 117 VAL A C 1
ATOM 807 O O . VAL A 1 117 ? -2.815 -5.313 -4.330 1.00 97.62 117 VAL A O 1
ATOM 810 N N . ASN A 1 118 ? -4.814 -5.890 -3.479 1.00 97.44 118 ASN A N 1
ATOM 811 C CA . ASN A 1 118 ? -5.395 -6.267 -4.769 1.00 97.44 118 ASN A CA 1
ATOM 812 C C . ASN A 1 118 ? -5.459 -5.084 -5.739 1.00 97.44 118 ASN A C 1
ATOM 814 O O . ASN A 1 118 ? -5.060 -5.231 -6.890 1.00 97.44 118 ASN A O 1
ATOM 818 N N . TYR A 1 119 ? -5.849 -3.898 -5.266 1.00 97.94 119 TYR A N 1
ATOM 819 C CA . TYR A 1 119 ? -5.817 -2.676 -6.069 1.00 97.94 119 TYR A CA 1
ATOM 820 C C . TYR A 1 119 ? -4.412 -2.385 -6.616 1.00 97.94 119 TYR A C 1
ATOM 822 O O . TYR A 1 119 ? -4.263 -2.093 -7.802 1.00 97.94 119 TYR A O 1
ATOM 830 N N . ILE A 1 120 ? -3.363 -2.508 -5.796 1.00 97.38 120 ILE A N 1
ATOM 831 C CA . ILE A 1 120 ? -1.983 -2.319 -6.262 1.00 97.38 120 ILE A CA 1
ATOM 832 C C . ILE A 1 120 ? -1.619 -3.358 -7.323 1.00 97.38 120 ILE A C 1
ATOM 834 O O . ILE A 1 120 ? -1.072 -2.991 -8.362 1.00 97.38 120 ILE A O 1
ATOM 838 N N . LEU A 1 121 ? -1.942 -4.632 -7.085 1.00 96.62 121 LEU A N 1
ATOM 839 C CA . LEU A 1 121 ? -1.658 -5.713 -8.026 1.00 96.62 121 LEU A CA 1
ATOM 840 C C . LEU A 1 121 ? -2.367 -5.501 -9.361 1.00 96.62 121 LEU A C 1
ATOM 842 O O . LEU A 1 121 ? -1.730 -5.612 -10.395 1.00 96.62 121 LEU A O 1
ATOM 846 N N . GLU A 1 122 ? -3.658 -5.175 -9.360 1.00 96.44 122 GLU A N 1
ATOM 847 C CA . GLU A 1 122 ? -4.457 -4.949 -10.571 1.00 96.44 122 GLU A CA 1
ATOM 848 C C . GLU A 1 122 ? -3.953 -3.784 -11.418 1.00 96.44 122 GLU A C 1
ATOM 850 O O . GLU A 1 122 ? -4.016 -3.855 -12.643 1.00 96.44 122 GLU A O 1
ATOM 855 N N . ASN A 1 123 ? -3.416 -2.749 -10.773 1.00 96.69 123 ASN A N 1
ATOM 856 C CA . ASN A 1 123 ? -2.866 -1.570 -11.437 1.00 96.69 123 ASN A CA 1
ATOM 857 C C . ASN A 1 123 ? -1.351 -1.669 -11.694 1.00 96.69 123 ASN A C 1
ATOM 859 O O . ASN A 1 123 ? -0.739 -0.701 -12.142 1.00 96.69 123 ASN A O 1
ATOM 863 N N . SER A 1 124 ? -0.745 -2.826 -11.412 1.00 95.12 124 SER A N 1
ATOM 864 C CA . SER A 1 124 ? 0.681 -3.094 -11.625 1.00 95.12 124 SER A CA 1
ATOM 865 C C . SER A 1 124 ? 0.918 -4.410 -12.369 1.00 95.12 124 SER A C 1
ATOM 867 O O . SER A 1 124 ? 1.893 -5.098 -12.081 1.00 95.12 124 SER A O 1
ATOM 869 N N . LYS A 1 125 ? 0.006 -4.792 -13.269 1.00 81.81 125 LYS A N 1
ATOM 870 C CA . LYS A 1 125 ? 0.175 -5.935 -14.183 1.00 81.81 125 LYS A CA 1
ATOM 871 C C . LYS A 1 125 ? 0.826 -5.512 -15.490 1.00 81.81 125 LYS A C 1
ATOM 873 O O . LYS A 1 125 ? 0.614 -4.350 -15.901 1.00 81.81 125 LYS A O 1
#

Sequence (125 aa):
MTMAVVFSVNAAMDEDSIRDRLKPVGKVCVEGDDCGTAAAAVASGPKSAKEIYDTSCAACHGTGAMGAPKFGDAATWADRSAKGVDALIANAISGVNAMPPKGTCMSCSDDEIAATVNYILENSK

pLDDT: mean 84.0, std 17.22, range [40.88, 98.12]

Radius of gyration: 24.29 Å; chains: 1; bounding box: 49×82×45 Å

Secondary structure (DSSP, 8-state):
-PPP----------HHHHHHHHS-SS----TT-TT----------S--HHHHIIIIIHHHHTTTGGGPPPTT-HHHHHHHHTT-HHHHHHHHHH-BTTB-GGGG-TT--HHHHHHHHHHHHHTT-

Foldseek 3Di:
DDDDDDDDPPPDDPVVVVVVVPPDPDDDDDPPDPVPPPPPPPPPPQDALVVCCVPQPCVCQCVVPPNNPHQQAQVVLVVVCVVPLVVVLVCCQPPDDPQHHVSPPPVHDSVSSSNNSVVSSVRRD